Protein AF-A0A4Q9L793-F1 (afdb_monomer_lite)

Structure (mmCIF, N/CA/C/O backbone):
data_AF-A0A4Q9L793-F1
#
_entry.id   AF-A0A4Q9L793-F1
#
loop_
_atom_site.group_PDB
_atom_site.id
_atom_site.type_symbol
_atom_site.label_atom_id
_atom_site.label_alt_id
_atom_site.label_comp_id
_atom_site.label_asym_id
_atom_site.label_entity_id
_atom_site.label_seq_id
_atom_site.pdbx_PDB_ins_code
_atom_site.Cartn_x
_atom_site.Cartn_y
_atom_site.Cartn_z
_atom_site.occupancy
_atom_site.B_iso_or_equiv
_atom_site.auth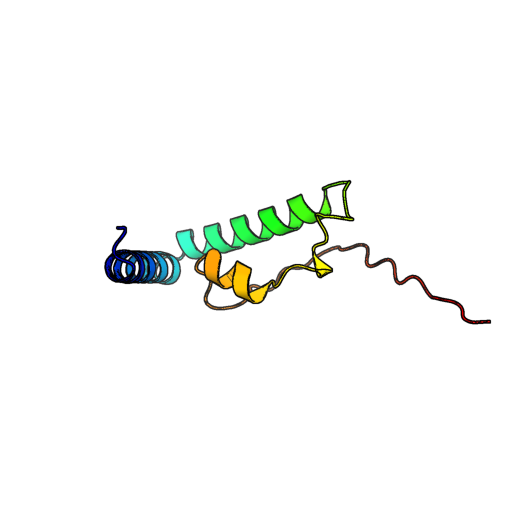_seq_id
_atom_site.auth_comp_id
_atom_site.auth_asym_id
_atom_site.auth_atom_id
_atom_site.pdbx_PDB_model_num
ATOM 1 N N . GLU A 1 1 ? 1.164 -29.269 3.804 1.00 53.25 1 GLU A N 1
ATOM 2 C CA . GLU A 1 1 ? 0.440 -28.186 3.104 1.00 53.25 1 GLU A CA 1
ATOM 3 C C . GLU A 1 1 ? 0.199 -27.022 4.050 1.00 53.25 1 GLU A C 1
ATOM 5 O O . GLU A 1 1 ? -0.021 -27.237 5.237 1.00 53.25 1 GLU A O 1
ATOM 10 N N . TYR A 1 2 ? 0.293 -25.792 3.554 1.00 66.44 2 TYR A N 1
ATOM 11 C CA . TYR A 1 2 ? 0.030 -24.596 4.351 1.00 66.44 2 TYR A CA 1
ATOM 12 C C . TYR A 1 2 ? -1.481 -24.323 4.353 1.00 66.44 2 TYR A C 1
ATOM 14 O O . TYR A 1 2 ? -2.067 -24.092 3.298 1.00 66.44 2 TYR A O 1
ATOM 22 N N . CYS A 1 3 ? -2.139 -24.387 5.516 1.00 84.75 3 CYS A N 1
ATOM 23 C CA . CYS A 1 3 ? -3.587 -24.181 5.599 1.00 84.75 3 CYS A CA 1
ATOM 24 C C . CYS A 1 3 ? -3.944 -22.722 5.287 1.00 84.75 3 CYS A C 1
ATOM 26 O O . CYS A 1 3 ? -3.798 -21.848 6.145 1.00 84.75 3 CYS A O 1
ATOM 28 N N . ILE A 1 4 ? -4.474 -22.478 4.087 1.00 90.50 4 ILE A N 1
ATOM 29 C CA . ILE A 1 4 ? -4.910 -21.159 3.592 1.00 90.50 4 ILE A CA 1
ATOM 30 C C . ILE A 1 4 ? -5.844 -20.460 4.591 1.00 90.50 4 ILE A C 1
ATOM 32 O O . ILE A 1 4 ? -5.774 -19.250 4.796 1.00 90.50 4 ILE A O 1
ATOM 36 N N . GLU A 1 5 ? -6.684 -21.229 5.279 1.00 90.31 5 GLU A N 1
ATOM 37 C CA . GLU A 1 5 ? -7.632 -20.722 6.269 1.00 90.31 5 GLU A CA 1
ATOM 38 C C . GLU A 1 5 ? -6.953 -20.081 7.493 1.00 90.31 5 GLU A C 1
ATOM 40 O O . GLU A 1 5 ? -7.432 -19.086 8.040 1.00 90.31 5 GLU A O 1
ATOM 45 N N . ARG A 1 6 ? -5.798 -20.612 7.912 1.00 90.19 6 ARG A N 1
ATOM 46 C CA . ARG A 1 6 ? -5.024 -20.064 9.032 1.00 90.19 6 ARG A CA 1
ATOM 47 C C . ARG A 1 6 ? -4.332 -18.761 8.639 1.00 90.19 6 ARG A C 1
ATOM 49 O O . ARG A 1 6 ? -4.279 -17.848 9.458 1.00 90.19 6 ARG A O 1
ATOM 56 N N . ILE A 1 7 ? -3.861 -18.659 7.394 1.00 90.62 7 ILE A N 1
ATOM 57 C CA . ILE A 1 7 ? -3.300 -17.420 6.833 1.00 90.62 7 ILE A CA 1
ATOM 58 C C . ILE A 1 7 ? -4.354 -16.330 6.874 1.00 90.62 7 ILE A C 1
ATOM 60 O O . ILE A 1 7 ? -4.098 -15.285 7.458 1.00 90.62 7 ILE A O 1
ATOM 64 N N . LYS A 1 8 ? -5.548 -16.617 6.334 1.00 90.56 8 LYS A N 1
ATOM 65 C CA . LYS A 1 8 ? -6.668 -15.672 6.261 1.00 90.56 8 LYS A CA 1
ATOM 66 C C . LYS A 1 8 ? -6.993 -15.083 7.634 1.00 90.56 8 LYS A C 1
ATOM 68 O O . LYS A 1 8 ? -7.011 -13.864 7.794 1.00 90.56 8 LYS A O 1
ATOM 73 N N . LYS A 1 9 ? -7.115 -15.941 8.656 1.00 92.38 9 LYS A N 1
ATOM 74 C CA . LYS A 1 9 ? -7.357 -15.521 10.049 1.00 92.38 9 LYS A CA 1
ATOM 75 C C . LYS A 1 9 ? -6.247 -14.620 10.603 1.00 92.38 9 LYS A C 1
ATOM 77 O O . LYS A 1 9 ? -6.530 -13.695 11.361 1.00 92.38 9 LYS A O 1
ATOM 82 N N . ILE A 1 10 ? -4.984 -14.886 10.266 1.00 93.31 10 ILE A N 1
ATOM 83 C CA . ILE A 1 10 ? -3.847 -14.069 10.716 1.00 93.31 10 ILE A CA 1
ATOM 84 C C . ILE A 1 10 ? -3.819 -12.730 9.973 1.00 93.31 10 ILE A C 1
ATOM 86 O O . ILE A 1 10 ? -3.683 -11.690 10.616 1.00 93.31 10 ILE A O 1
ATOM 90 N N . THR A 1 11 ? -4.002 -12.732 8.651 1.00 90.81 11 THR A N 1
ATOM 91 C CA . THR A 1 11 ? -4.052 -11.506 7.845 1.00 90.81 11 THR A CA 1
ATOM 92 C C . THR A 1 11 ? -5.180 -10.589 8.298 1.00 90.81 11 THR A C 1
ATOM 94 O O . THR A 1 11 ? -4.936 -9.410 8.519 1.00 90.81 11 THR A O 1
ATOM 97 N N . GLU A 1 12 ? -6.378 -11.115 8.564 1.00 91.50 12 GLU A N 1
ATOM 98 C CA . GLU A 1 12 ? -7.494 -10.319 9.092 1.00 91.50 12 GLU A CA 1
ATOM 99 C C . GLU A 1 12 ? -7.169 -9.671 10.443 1.00 91.50 12 GLU A C 1
ATOM 101 O O . GLU A 1 12 ? -7.519 -8.514 10.679 1.00 91.50 12 GLU A O 1
ATOM 106 N N . LYS A 1 13 ? -6.481 -10.391 11.339 1.00 92.38 13 LYS A N 1
ATOM 107 C CA . LYS A 1 13 ? -6.041 -9.830 12.625 1.00 92.38 13 LYS A CA 1
ATOM 108 C C . LYS A 1 13 ? -5.042 -8.690 12.431 1.00 92.38 13 LYS A C 1
ATOM 110 O O . LYS A 1 13 ? -5.177 -7.663 13.089 1.00 92.38 13 LYS A O 1
ATOM 115 N N . ILE A 1 14 ? -4.068 -8.853 11.536 1.00 91.12 14 ILE A N 1
ATOM 116 C CA . ILE A 1 14 ? -3.055 -7.826 11.250 1.00 91.12 14 ILE A CA 1
ATOM 117 C C . ILE A 1 14 ? -3.708 -6.586 10.638 1.00 91.12 14 ILE A C 1
ATOM 119 O O . ILE A 1 14 ? -3.446 -5.478 11.100 1.00 91.12 14 ILE A O 1
ATOM 123 N N . LEU A 1 15 ? -4.603 -6.766 9.663 1.00 91.25 15 LEU A N 1
ATOM 124 C CA . LEU A 1 15 ? -5.317 -5.663 9.018 1.00 91.25 15 LEU A CA 1
ATOM 125 C C . LEU A 1 15 ? -6.092 -4.820 10.040 1.00 91.25 15 LEU A C 1
ATOM 127 O O . LEU A 1 15 ? -5.947 -3.600 10.066 1.00 91.25 15 LEU A O 1
ATOM 131 N N . LYS A 1 16 ? -6.813 -5.465 10.967 1.00 91.81 16 LYS A N 1
ATOM 132 C CA . LYS A 1 16 ? -7.519 -4.770 12.059 1.00 91.81 16 LYS A CA 1
ATOM 133 C C . LYS A 1 16 ? -6.576 -3.979 12.970 1.00 91.81 16 LYS A C 1
ATOM 135 O O . LYS A 1 16 ? -6.923 -2.889 13.416 1.00 91.81 16 LYS A O 1
ATOM 140 N N . ILE A 1 17 ? -5.389 -4.510 13.268 1.00 91.50 17 ILE A N 1
ATOM 141 C CA . ILE A 1 17 ? -4.394 -3.822 14.110 1.00 91.50 17 ILE A CA 1
ATOM 142 C C . ILE A 1 17 ? -3.850 -2.575 13.406 1.00 91.50 17 ILE A C 1
ATOM 144 O O . ILE A 1 17 ? -3.697 -1.531 14.043 1.00 91.50 17 ILE A O 1
ATOM 148 N N . VAL A 1 18 ? -3.570 -2.675 12.105 1.00 91.00 18 VAL A N 1
ATOM 149 C CA . VAL A 1 18 ? -3.080 -1.548 11.300 1.00 91.00 18 VAL A CA 1
ATOM 150 C C . VAL A 1 18 ? -4.141 -0.453 11.195 1.00 91.00 18 VAL A C 1
ATOM 152 O O . VAL A 1 18 ? -3.811 0.724 11.323 1.00 91.00 18 VAL A O 1
ATOM 155 N N . GLU A 1 19 ? -5.409 -0.828 11.022 1.00 88.81 19 GLU A N 1
ATOM 156 C CA . GLU A 1 19 ? -6.520 0.118 10.899 1.00 88.81 19 GLU A CA 1
ATOM 157 C C . GLU A 1 19 ? -6.834 0.852 12.211 1.00 88.81 19 GLU A C 1
ATOM 159 O O . GLU A 1 19 ? -7.013 2.072 12.207 1.00 88.81 19 GLU A O 1
ATOM 164 N N . ASN A 1 20 ? -6.842 0.134 13.339 1.00 91.25 20 ASN A N 1
ATOM 165 C CA . ASN A 1 20 ? -7.198 0.694 14.646 1.00 91.25 20 ASN A CA 1
ATOM 166 C C . ASN A 1 20 ? -6.112 1.597 15.249 1.00 91.25 20 ASN A C 1
ATOM 168 O O . ASN A 1 20 ? -6.402 2.407 16.130 1.00 91.25 20 ASN A O 1
ATOM 172 N N . ASN A 1 21 ? -4.856 1.462 14.820 1.00 94.00 21 ASN A N 1
ATOM 173 C CA . ASN A 1 21 ? -3.745 2.214 15.390 1.00 94.00 21 ASN A CA 1
ATOM 174 C C . ASN A 1 21 ? -3.313 3.361 14.469 1.00 94.00 21 ASN A C 1
ATOM 176 O O . ASN A 1 21 ? -2.818 3.148 13.361 1.00 94.00 21 ASN A O 1
ATOM 180 N N . TYR A 1 22 ? -3.408 4.591 14.978 1.00 91.62 22 TYR A N 1
ATOM 181 C CA . TYR A 1 22 ? -2.999 5.795 14.254 1.00 91.62 22 TYR A CA 1
ATOM 182 C C . TYR A 1 22 ? -1.551 5.739 13.735 1.00 91.62 22 TYR A C 1
ATOM 184 O O . TYR A 1 22 ? -1.290 6.099 12.585 1.00 91.62 22 TYR A O 1
ATOM 192 N N . PHE A 1 23 ? -0.604 5.270 14.552 1.00 93.81 23 PHE A N 1
ATOM 193 C CA . PHE A 1 23 ? 0.808 5.206 14.173 1.00 93.81 23 PHE A CA 1
ATOM 194 C C . PHE A 1 23 ? 1.064 4.152 13.103 1.00 93.81 23 PHE A C 1
ATOM 196 O O . PHE A 1 23 ? 1.800 4.422 12.154 1.00 93.81 23 PHE A O 1
ATOM 203 N N . PHE A 1 24 ? 0.436 2.978 13.205 1.00 91.81 24 PHE A N 1
ATOM 204 C CA . PHE A 1 24 ? 0.589 1.946 12.180 1.00 91.81 24 PHE A CA 1
ATOM 205 C C . PHE A 1 24 ? -0.038 2.367 10.859 1.00 91.81 24 PHE A C 1
ATOM 207 O O . PHE A 1 24 ? 0.614 2.236 9.825 1.00 91.81 24 PHE A O 1
ATOM 214 N N . LYS A 1 25 ? -1.219 2.989 10.886 1.00 91.06 25 LYS A N 1
ATOM 215 C CA . LYS A 1 25 ? -1.826 3.582 9.692 1.00 91.06 25 LYS A CA 1
ATOM 216 C C . LYS A 1 25 ? -0.919 4.641 9.058 1.00 91.06 25 LYS A C 1
ATOM 218 O O . LYS A 1 25 ? -0.701 4.626 7.848 1.00 91.06 25 LYS A O 1
ATOM 223 N N . LYS A 1 26 ? -0.331 5.537 9.860 1.00 91.75 26 LYS A N 1
ATOM 224 C CA . LYS A 1 26 ? 0.622 6.552 9.379 1.00 91.75 26 LYS A CA 1
ATOM 225 C C . LYS A 1 26 ? 1.874 5.919 8.760 1.00 91.75 26 LYS A C 1
ATOM 227 O O . LYS A 1 26 ? 2.302 6.351 7.690 1.00 91.75 26 LYS A O 1
ATOM 232 N N . ASN A 1 27 ? 2.433 4.892 9.398 1.00 92.50 27 ASN A N 1
ATOM 233 C CA . ASN A 1 27 ? 3.606 4.173 8.901 1.00 92.50 27 ASN A CA 1
ATOM 234 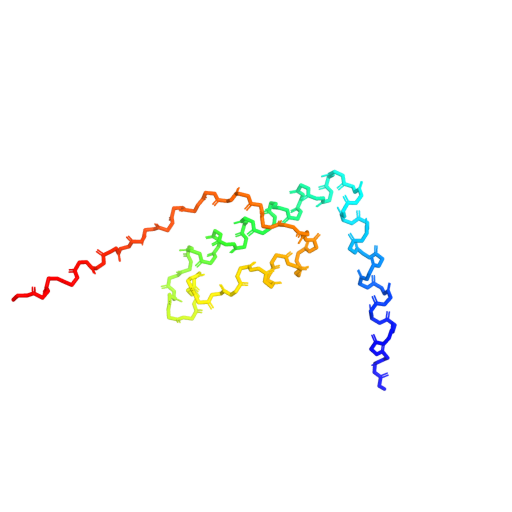C C . ASN A 1 27 ? 3.305 3.410 7.607 1.00 92.50 27 ASN A C 1
ATOM 236 O O . ASN A 1 27 ? 4.118 3.450 6.690 1.00 92.50 27 ASN A O 1
ATOM 240 N N . ALA A 1 28 ? 2.132 2.785 7.492 1.00 91.88 28 ALA A N 1
ATOM 241 C CA . ALA A 1 28 ? 1.696 2.111 6.272 1.00 91.88 28 ALA A CA 1
ATOM 242 C C . ALA A 1 28 ? 1.581 3.095 5.094 1.00 91.88 28 ALA A C 1
ATOM 244 O O . ALA A 1 28 ? 2.096 2.829 4.009 1.00 91.88 28 ALA A O 1
ATOM 245 N N . ILE A 1 29 ? 1.007 4.284 5.322 1.00 89.81 29 ILE A N 1
ATOM 246 C CA . ILE A 1 29 ? 0.953 5.352 4.309 1.00 89.81 29 ILE A CA 1
ATOM 247 C C . ILE A 1 29 ? 2.364 5.805 3.910 1.00 89.81 29 ILE A C 1
ATOM 249 O O . ILE A 1 29 ? 2.631 6.033 2.729 1.00 89.81 29 ILE A O 1
ATOM 253 N N . LEU A 1 30 ? 3.272 5.957 4.878 1.00 90.69 30 LEU A N 1
ATOM 254 C CA . LEU A 1 30 ? 4.651 6.366 4.613 1.00 90.69 30 LEU A CA 1
ATOM 255 C C . LEU A 1 30 ? 5.417 5.304 3.811 1.00 90.69 30 LEU A C 1
ATOM 257 O O . LEU A 1 30 ? 6.089 5.648 2.841 1.00 90.69 30 LEU A O 1
ATOM 261 N N . ALA A 1 31 ? 5.277 4.029 4.175 1.00 91.56 31 ALA A N 1
ATOM 262 C CA . ALA A 1 31 ? 5.880 2.906 3.465 1.00 91.56 31 ALA A CA 1
ATOM 263 C C . ALA A 1 31 ? 5.388 2.840 2.015 1.00 91.56 31 ALA A C 1
ATOM 265 O O . ALA A 1 31 ? 6.194 2.731 1.093 1.00 91.56 31 ALA A O 1
ATOM 266 N N . PHE A 1 32 ? 4.082 3.009 1.802 1.00 90.25 32 PHE A N 1
ATOM 267 C CA . PHE A 1 32 ? 3.486 3.028 0.471 1.00 90.25 32 PHE A CA 1
ATOM 268 C C . PHE A 1 32 ? 3.993 4.200 -0.388 1.00 90.25 32 PHE A C 1
ATOM 270 O O . PHE A 1 32 ? 4.365 4.018 -1.548 1.00 90.25 32 PHE A O 1
ATOM 277 N N . LYS A 1 33 ? 4.114 5.401 0.196 1.00 88.38 33 LYS A N 1
ATOM 278 C CA . LYS A 1 33 ? 4.734 6.559 -0.473 1.00 88.38 33 LYS A CA 1
ATOM 279 C C . LYS A 1 33 ? 6.198 6.305 -0.831 1.00 88.38 33 LYS A C 1
ATOM 281 O O . LYS A 1 33 ? 6.617 6.627 -1.941 1.00 88.38 33 LYS A O 1
ATOM 286 N N . SER A 1 34 ? 6.969 5.729 0.091 1.00 89.50 34 SER A N 1
ATOM 287 C CA . SER A 1 34 ? 8.378 5.404 -0.146 1.00 89.50 34 SER A CA 1
ATOM 288 C C . SER A 1 34 ? 8.529 4.367 -1.253 1.00 89.50 34 SER A C 1
ATOM 290 O O . SER A 1 34 ? 9.390 4.533 -2.108 1.00 89.50 34 SER A O 1
ATOM 292 N N . PHE A 1 35 ? 7.669 3.345 -1.284 1.00 89.44 35 PHE A N 1
ATOM 293 C CA . PHE A 1 35 ? 7.667 2.320 -2.325 1.00 89.44 35 PHE A CA 1
ATOM 294 C C . PHE A 1 35 ? 7.483 2.932 -3.720 1.00 89.44 35 PHE A C 1
ATOM 296 O O . PHE A 1 35 ? 8.296 2.697 -4.612 1.00 89.44 35 PHE A O 1
ATOM 303 N N . LEU A 1 36 ? 6.470 3.789 -3.886 1.00 86.19 36 LEU A N 1
ATOM 304 C CA . LEU A 1 36 ? 6.204 4.478 -5.152 1.00 86.19 36 LEU A CA 1
ATOM 305 C C . LEU A 1 36 ? 7.341 5.433 -5.553 1.00 86.19 36 LEU A C 1
ATOM 307 O O . LEU A 1 36 ? 7.725 5.486 -6.722 1.00 86.19 36 LEU A O 1
ATOM 311 N N . SER A 1 37 ? 7.906 6.168 -4.590 1.00 85.00 37 SER A N 1
ATOM 312 C CA . SER A 1 37 ? 9.033 7.082 -4.824 1.00 85.00 37 SER A CA 1
ATOM 313 C C . SER A 1 37 ? 10.293 6.340 -5.284 1.00 85.00 37 SER A C 1
ATOM 315 O O . SER A 1 37 ? 10.939 6.738 -6.258 1.00 85.00 37 SER A O 1
ATOM 317 N N . SER A 1 38 ? 10.606 5.209 -4.645 1.00 85.25 38 SER A N 1
ATOM 318 C CA . SER A 1 38 ? 11.698 4.331 -5.064 1.00 85.25 38 SER A CA 1
ATOM 319 C C . SER A 1 38 ? 11.467 3.822 -6.482 1.00 85.25 38 SER A C 1
ATOM 321 O O . SER A 1 38 ? 12.346 3.980 -7.322 1.00 85.25 38 SER A O 1
ATOM 323 N N . TYR A 1 39 ? 10.268 3.322 -6.791 1.00 85.56 39 TYR A N 1
ATOM 324 C CA . TYR A 1 39 ? 9.914 2.855 -8.135 1.00 85.56 39 TYR A CA 1
ATOM 325 C C . TYR A 1 39 ? 10.106 3.937 -9.210 1.00 85.56 39 TYR A C 1
ATOM 327 O O . TYR A 1 39 ? 10.614 3.660 -10.291 1.00 85.56 39 TYR A O 1
ATOM 335 N N . SER A 1 40 ? 9.775 5.194 -8.894 1.00 82.25 40 SER A N 1
ATOM 336 C CA . SER A 1 40 ? 10.006 6.333 -9.792 1.00 82.25 40 SER A CA 1
ATOM 337 C C . SER A 1 40 ? 11.479 6.683 -9.997 1.00 82.25 40 SER A C 1
ATOM 339 O O . SER A 1 40 ? 11.832 7.269 -11.023 1.00 82.25 40 SER A O 1
ATOM 341 N N . SER A 1 41 ? 12.312 6.402 -8.996 1.00 83.50 41 SER A N 1
ATOM 342 C CA . SER A 1 41 ? 13.742 6.722 -8.991 1.00 83.50 41 SER A CA 1
ATOM 343 C C . SER A 1 41 ? 14.575 5.655 -9.706 1.00 83.50 41 SER A C 1
ATOM 345 O O . SER A 1 41 ? 15.729 5.906 -10.052 1.00 83.50 41 SER A O 1
ATOM 347 N N . LEU A 1 42 ? 14.005 4.471 -9.956 1.00 84.75 42 LEU A N 1
ATOM 348 C CA . LEU A 1 42 ? 14.672 3.408 -10.698 1.00 84.75 42 LEU A CA 1
ATOM 349 C C . LEU A 1 42 ? 14.810 3.775 -12.185 1.00 84.75 42 LEU A C 1
ATOM 351 O O . LEU A 1 42 ? 13.884 4.251 -12.843 1.00 84.75 42 LEU A O 1
ATOM 355 N N . SER A 1 43 ? 15.999 3.525 -12.733 1.00 79.81 43 SER A N 1
ATOM 356 C CA . SER A 1 43 ? 16.348 3.845 -14.122 1.00 79.81 43 SER A CA 1
ATOM 357 C C . SER A 1 43 ? 15.695 2.900 -15.140 1.00 79.81 43 SER A C 1
ATOM 359 O O . SER A 1 43 ? 15.339 3.333 -16.238 1.00 79.81 43 SER A O 1
ATOM 361 N N . LEU A 1 44 ? 15.477 1.630 -14.778 1.00 85.00 44 LEU A N 1
ATOM 362 C CA . LEU A 1 44 ? 14.862 0.604 -15.632 1.00 85.00 44 LEU A CA 1
ATOM 363 C C . LEU A 1 44 ? 13.330 0.717 -15.676 1.00 85.00 44 LEU A C 1
ATOM 365 O O . LEU A 1 44 ? 12.598 -0.138 -15.180 1.00 85.00 44 LEU A O 1
ATOM 369 N N . LYS A 1 45 ? 12.833 1.760 -16.343 1.00 79.75 45 LYS A N 1
ATOM 370 C CA . LYS A 1 45 ? 11.389 2.011 -16.515 1.00 79.75 45 LYS A CA 1
ATOM 371 C C . LYS A 1 45 ? 10.655 0.962 -17.357 1.00 79.75 45 LYS A C 1
ATOM 37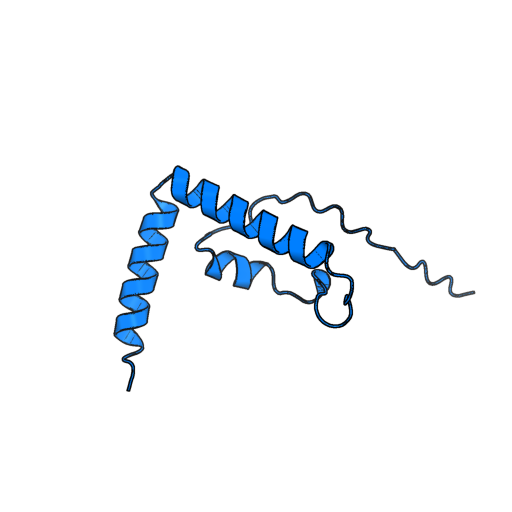3 O O . LYS A 1 45 ? 9.436 1.000 -17.437 1.00 79.75 45 LYS A O 1
ATOM 378 N N . GLU A 1 46 ? 11.371 0.051 -18.012 1.00 80.19 46 GLU A N 1
ATOM 379 C CA . GLU A 1 46 ? 10.769 -1.059 -18.758 1.00 80.19 46 GLU A CA 1
ATOM 380 C C . GLU A 1 46 ? 10.021 -2.026 -17.823 1.00 80.19 46 GLU A C 1
ATOM 382 O O . GLU A 1 46 ? 8.868 -2.388 -18.094 1.00 80.19 46 GLU A O 1
ATOM 387 N N . TYR A 1 47 ? 10.655 -2.342 -16.689 1.00 81.81 47 TYR A N 1
ATOM 388 C CA . TYR A 1 47 ? 10.150 -3.245 -15.654 1.00 81.81 47 TYR A CA 1
ATOM 389 C C . TYR A 1 47 ? 9.543 -2.482 -14.473 1.00 81.81 47 TYR A C 1
ATOM 391 O O . TYR A 1 47 ? 8.510 -2.885 -13.949 1.00 81.81 47 TYR A O 1
ATOM 399 N N . PHE A 1 48 ? 10.143 -1.352 -14.088 1.00 81.44 48 PHE A N 1
ATOM 400 C CA . PHE A 1 48 ? 9.750 -0.579 -12.910 1.00 81.44 48 PHE A CA 1
ATOM 401 C C . PHE A 1 48 ? 8.878 0.635 -13.275 1.00 81.44 48 PHE A C 1
ATOM 403 O O . PHE A 1 48 ? 9.176 1.774 -12.921 1.00 81.44 48 PHE A O 1
ATOM 410 N N . ASP A 1 49 ? 7.801 0.406 -14.033 1.00 80.25 49 ASP A N 1
ATOM 411 C CA . ASP A 1 49 ? 6.866 1.467 -14.424 1.00 80.25 49 ASP A CA 1
ATOM 412 C C . ASP A 1 49 ? 5.702 1.585 -13.433 1.00 80.25 49 ASP A C 1
ATOM 414 O O . ASP A 1 49 ? 4.837 0.713 -13.374 1.00 80.25 49 ASP A O 1
ATOM 418 N N . VAL A 1 50 ? 5.625 2.709 -12.715 1.00 78.81 50 VAL A N 1
ATOM 419 C CA . VAL A 1 50 ? 4.515 3.026 -11.792 1.00 78.81 50 VAL A CA 1
ATOM 420 C C . VAL A 1 50 ? 3.154 2.994 -12.495 1.00 78.81 50 VAL A C 1
ATOM 422 O O . VAL A 1 50 ? 2.143 2.694 -11.872 1.00 78.81 50 VAL A O 1
ATOM 425 N N . ARG A 1 51 ? 3.113 3.253 -13.808 1.00 79.06 51 ARG A N 1
ATOM 426 C CA . ARG A 1 51 ? 1.871 3.266 -14.597 1.00 79.06 51 ARG A CA 1
ATOM 427 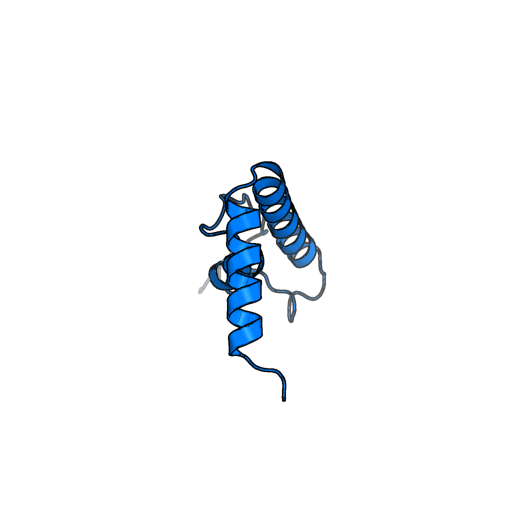C C . ARG A 1 51 ? 1.301 1.874 -14.862 1.00 79.06 51 ARG A C 1
ATOM 429 O O . ARG A 1 51 ? 0.136 1.774 -15.226 1.00 79.06 51 ARG A O 1
ATOM 436 N N . LYS A 1 52 ? 2.121 0.825 -14.748 1.00 82.81 52 LYS A N 1
ATOM 437 C CA . LYS A 1 52 ? 1.709 -0.567 -14.984 1.00 82.81 52 LYS A CA 1
ATOM 438 C C . LYS A 1 52 ? 1.249 -1.273 -13.704 1.00 82.81 52 LYS A C 1
ATOM 440 O O . LYS A 1 52 ? 0.778 -2.401 -13.786 1.00 82.81 52 LYS A O 1
ATOM 445 N N . ILE A 1 53 ? 1.422 -0.647 -12.541 1.00 83.00 53 ILE A N 1
ATOM 446 C CA . ILE A 1 53 ? 1.105 -1.245 -11.243 1.00 83.00 53 ILE A CA 1
ATOM 447 C C . ILE A 1 53 ? -0.360 -0.974 -10.906 1.00 83.00 53 ILE A C 1
ATOM 449 O O . ILE A 1 53 ? -0.807 0.170 -10.994 1.00 83.00 53 ILE A O 1
ATOM 453 N N . ASP A 1 54 ? -1.084 -2.004 -10.463 1.00 85.69 54 ASP A N 1
ATOM 454 C CA . ASP A 1 54 ? -2.390 -1.819 -9.831 1.00 85.69 54 ASP A CA 1
ATOM 455 C C . ASP A 1 54 ? -2.199 -1.235 -8.426 1.00 85.69 54 ASP A C 1
ATOM 457 O O . ASP A 1 54 ? -1.863 -1.911 -7.452 1.00 85.69 54 ASP A O 1
ATOM 461 N N . ILE A 1 55 ? -2.377 0.077 -8.341 1.00 83.06 55 ILE A N 1
ATOM 462 C CA . ILE A 1 55 ? -2.148 0.843 -7.121 1.00 83.06 55 ILE A CA 1
ATOM 463 C C . ILE A 1 55 ? -3.158 0.441 -6.028 1.00 83.06 55 ILE A C 1
ATOM 465 O O . ILE A 1 55 ? -2.835 0.497 -4.839 1.00 83.06 55 ILE A O 1
ATOM 469 N N . GLU A 1 56 ? -4.358 -0.001 -6.405 1.00 84.31 56 GLU A N 1
ATOM 470 C CA . GLU A 1 56 ? -5.421 -0.347 -5.465 1.00 84.31 56 GLU A CA 1
ATOM 471 C C . GLU A 1 56 ? -5.153 -1.693 -4.775 1.00 84.31 56 GLU A C 1
ATOM 473 O O . GLU A 1 56 ? -5.313 -1.819 -3.557 1.00 84.31 56 GLU A O 1
ATOM 478 N N . GLU A 1 57 ? -4.675 -2.687 -5.523 1.00 85.50 57 GLU A N 1
ATOM 479 C CA . GLU A 1 57 ? -4.286 -3.989 -4.970 1.00 85.50 57 GLU A CA 1
ATOM 480 C C . GLU A 1 57 ? -3.051 -3.883 -4.061 1.00 85.50 57 GLU A C 1
ATOM 482 O O . GLU A 1 57 ? -3.001 -4.465 -2.968 1.00 85.50 57 GLU A O 1
ATOM 487 N N . PHE A 1 58 ? -2.077 -3.056 -4.448 1.00 86.50 58 PHE A N 1
ATOM 488 C CA . PHE A 1 58 ? -0.924 -2.779 -3.594 1.00 86.50 58 PHE A CA 1
ATOM 489 C C . PHE A 1 58 ? -1.336 -2.068 -2.304 1.00 86.50 58 PHE A C 1
ATOM 491 O O . PHE A 1 58 ? -0.865 -2.444 -1.232 1.00 86.50 58 PHE A O 1
ATOM 498 N N . CYS A 1 59 ? -2.261 -1.109 -2.369 1.00 87.88 59 CYS A N 1
ATOM 499 C CA . CYS A 1 59 ? -2.797 -0.428 -1.189 1.00 87.88 59 CYS A CA 1
ATOM 500 C C . CYS A 1 59 ? -3.352 -1.429 -0.153 1.00 87.88 59 CYS A C 1
ATOM 502 O O . CYS A 1 59 ? -3.016 -1.354 1.035 1.00 87.88 59 CYS A O 1
ATOM 504 N N . LYS A 1 60 ? -4.101 -2.441 -0.617 1.00 87.94 60 LYS A N 1
ATOM 505 C CA . LYS A 1 60 ? -4.625 -3.532 0.227 1.00 87.94 60 LYS A CA 1
ATOM 506 C C . LYS A 1 60 ? -3.505 -4.356 0.869 1.00 87.94 60 LYS A C 1
ATOM 508 O O . LYS A 1 60 ? -3.600 -4.700 2.045 1.00 87.94 60 LYS A O 1
ATOM 513 N N . SER A 1 61 ? -2.419 -4.610 0.140 1.00 87.81 61 SER A N 1
ATOM 514 C CA . SER A 1 61 ? -1.249 -5.348 0.648 1.00 87.81 61 SER A CA 1
ATOM 515 C C . SER A 1 61 ? -0.508 -4.609 1.772 1.00 87.81 61 SER A C 1
ATOM 517 O O . SER A 1 61 ? 0.049 -5.246 2.663 1.00 87.81 61 SER A O 1
ATOM 519 N N . PHE A 1 62 ? -0.547 -3.272 1.783 1.00 89.06 62 PHE A N 1
ATOM 520 C CA . PHE A 1 62 ? -0.023 -2.447 2.883 1.00 89.06 62 PHE A CA 1
ATOM 521 C C . PHE A 1 62 ? -0.995 -2.310 4.069 1.00 89.06 62 PHE A C 1
ATOM 523 O O . PHE A 1 62 ? -0.675 -1.645 5.054 1.00 89.06 62 PHE A O 1
ATOM 530 N N . GLY A 1 63 ? -2.174 -2.933 3.998 1.00 87.69 63 GLY A N 1
ATOM 531 C CA . GLY A 1 63 ? -3.197 -2.867 5.039 1.00 87.69 63 GLY A CA 1
ATOM 532 C C . GLY A 1 63 ? -3.945 -1.538 5.100 1.00 87.69 63 GLY A C 1
ATOM 533 O O . GLY A 1 63 ? -4.427 -1.144 6.160 1.00 87.69 63 GLY A O 1
ATOM 534 N N . LEU A 1 64 ? -4.028 -0.835 3.969 1.00 86.06 64 LEU A N 1
ATOM 535 C CA . LEU A 1 64 ? -4.761 0.417 3.834 1.00 86.06 64 LEU A CA 1
ATOM 536 C C . LEU A 1 64 ? -6.117 0.152 3.157 1.00 86.06 64 LEU A C 1
ATOM 538 O O . LEU A 1 64 ? -6.167 -0.349 2.037 1.00 86.06 64 LEU A O 1
ATOM 542 N N . SER A 1 65 ? -7.222 0.521 3.818 1.00 78.88 65 SER A N 1
ATOM 543 C CA . SER A 1 65 ? -8.589 0.349 3.279 1.00 78.88 65 SER A CA 1
ATOM 544 C C . SER A 1 65 ? -8.934 1.315 2.138 1.00 78.88 65 SER A C 1
ATOM 546 O O . SER A 1 65 ? -9.840 1.049 1.357 1.00 78.88 65 SER A O 1
ATOM 548 N N . SER A 1 66 ? -8.237 2.449 2.037 1.00 77.06 66 SER A N 1
ATOM 549 C CA . SER A 1 66 ? -8.452 3.459 0.997 1.00 77.06 66 SER A CA 1
ATOM 550 C C . SER A 1 66 ? -7.117 3.965 0.495 1.00 77.06 66 SER A C 1
ATOM 552 O O . SER A 1 66 ? -6.200 4.185 1.290 1.00 77.06 66 SER A O 1
ATOM 554 N N . MET A 1 67 ? -7.043 4.226 -0.811 1.00 75.25 67 MET A N 1
ATOM 555 C CA . MET A 1 67 ? -5.899 4.888 -1.420 1.00 75.25 67 MET A CA 1
ATOM 556 C C . MET A 1 67 ? -5.671 6.248 -0.741 1.00 75.25 67 MET A C 1
ATOM 558 O O . MET A 1 67 ? -6.560 7.104 -0.778 1.00 75.25 67 MET A O 1
ATOM 562 N N . PRO A 1 68 ? -4.520 6.467 -0.079 1.00 75.81 68 PRO A N 1
ATOM 563 C CA . PRO A 1 68 ? -4.202 7.775 0.465 1.00 75.81 68 PRO A CA 1
ATOM 564 C C . PRO A 1 68 ? -3.922 8.747 -0.687 1.00 75.81 68 PRO A C 1
ATOM 566 O O . PRO A 1 68 ? -3.374 8.362 -1.718 1.00 75.81 68 PRO A O 1
ATOM 569 N N . ALA A 1 69 ? -4.262 10.025 -0.509 1.00 70.69 69 ALA A N 1
ATOM 570 C CA . ALA A 1 69 ? -3.904 11.055 -1.476 1.00 70.69 69 ALA A CA 1
ATOM 571 C C . ALA A 1 69 ? -2.373 11.214 -1.505 1.00 70.69 69 ALA A C 1
ATOM 573 O O . ALA A 1 69 ? -1.757 11.719 -0.559 1.00 70.69 69 ALA A O 1
ATOM 574 N N . ILE A 1 70 ? -1.748 10.736 -2.579 1.00 70.44 70 ILE A N 1
ATOM 575 C CA . ILE A 1 70 ? -0.307 10.831 -2.803 1.00 70.44 70 ILE A CA 1
ATOM 576 C C . ILE A 1 70 ? -0.091 11.766 -3.978 1.00 70.44 70 ILE A C 1
ATOM 578 O O . ILE A 1 70 ? -0.542 11.505 -5.089 1.00 70.44 70 ILE A O 1
ATOM 582 N N . GLN A 1 71 ? 0.613 12.865 -3.725 1.00 62.31 71 GLN A N 1
ATOM 583 C CA . GLN A 1 71 ? 1.115 13.715 -4.792 1.00 62.31 71 GLN A CA 1
ATOM 584 C C . GLN A 1 71 ? 2.330 13.025 -5.398 1.00 62.31 71 GLN A C 1
ATOM 586 O O . GLN A 1 71 ? 3.337 12.820 -4.720 1.00 62.31 71 GLN A O 1
ATOM 591 N N . PHE A 1 72 ? 2.213 12.634 -6.660 1.00 63.34 72 PHE A N 1
ATOM 592 C CA . PHE A 1 72 ? 3.296 12.009 -7.397 1.00 63.34 72 PHE A CA 1
ATOM 593 C C . PHE A 1 72 ? 3.779 12.966 -8.482 1.00 63.34 72 PHE A C 1
ATOM 595 O O . PHE A 1 72 ? 3.036 13.283 -9.410 1.00 63.34 72 PHE A O 1
ATOM 602 N N . SER A 1 73 ? 5.035 13.408 -8.393 1.00 55.59 73 SER A N 1
ATOM 603 C CA . SER A 1 73 ? 5.715 14.059 -9.512 1.00 55.59 73 SER A CA 1
ATOM 604 C C . SER A 1 73 ? 6.239 12.984 -10.464 1.00 55.59 73 SER A C 1
ATOM 606 O O . SER A 1 73 ? 7.446 12.854 -10.678 1.00 55.59 73 SER A O 1
ATOM 608 N N . ALA A 1 74 ? 5.351 12.174 -11.050 1.00 54.41 74 ALA A N 1
ATOM 609 C CA . ALA A 1 74 ? 5.759 11.550 -12.297 1.00 54.41 74 ALA A CA 1
ATOM 610 C C . ALA A 1 74 ? 5.982 12.709 -13.253 1.00 54.41 74 ALA A C 1
ATOM 612 O O . ALA A 1 74 ? 5.052 13.465 -13.539 1.00 54.41 74 ALA A O 1
ATOM 613 N N . ASN A 1 75 ? 7.187 12.813 -13.796 1.00 51.09 75 ASN A N 1
ATOM 614 C CA . ASN A 1 75 ? 7.365 13.453 -15.085 1.00 51.09 75 ASN A CA 1
ATOM 615 C C . ASN A 1 75 ? 6.581 12.600 -16.089 1.00 51.09 75 ASN A C 1
ATOM 617 O O . ASN A 1 75 ? 7.135 11.732 -16.768 1.00 51.09 75 ASN A O 1
ATOM 621 N N . PHE A 1 76 ? 5.258 12.788 -16.122 1.00 51.47 76 PHE A N 1
ATOM 622 C CA . PHE A 1 76 ? 4.388 12.341 -17.184 1.00 51.47 76 PHE A CA 1
ATOM 623 C C . PHE A 1 76 ? 4.847 13.139 -18.393 1.00 51.47 76 PHE A C 1
ATOM 625 O O . PHE A 1 76 ? 4.301 14.196 -18.701 1.00 51.47 76 PHE A O 1
ATOM 632 N N . ASN A 1 77 ? 5.903 12.661 -19.052 1.00 46.00 77 ASN A N 1
ATOM 633 C CA . ASN A 1 77 ? 6.225 13.075 -20.398 1.00 46.00 77 ASN A CA 1
ATOM 634 C C . ASN A 1 77 ? 4.999 12.692 -21.220 1.00 46.00 77 ASN A C 1
ATOM 636 O O . ASN A 1 77 ? 4.891 11.570 -21.721 1.00 46.00 77 ASN A O 1
ATOM 640 N N . LYS A 1 78 ? 4.044 13.622 -21.312 1.00 45.25 78 LYS A N 1
ATOM 641 C CA . LYS A 1 78 ? 3.093 13.693 -22.401 1.00 45.25 78 LYS A CA 1
ATOM 642 C C . LYS A 1 78 ? 3.980 13.785 -23.633 1.00 45.25 78 LYS A C 1
ATOM 644 O O . LYS A 1 78 ? 4.373 14.873 -24.036 1.00 45.25 78 LYS A O 1
ATOM 649 N N . LYS A 1 79 ? 4.370 12.635 -24.191 1.00 43.69 79 LYS A N 1
ATOM 650 C CA . LYS A 1 79 ? 4.756 12.560 -25.591 1.00 43.69 79 LYS A CA 1
ATOM 651 C C . LYS A 1 79 ? 3.506 13.017 -26.322 1.00 43.69 79 LYS A C 1
ATOM 653 O O . LYS A 1 79 ? 2.601 12.228 -26.575 1.00 43.69 79 LYS A O 1
ATOM 658 N N . THR A 1 80 ? 3.431 14.316 -26.574 1.00 44.97 80 THR A N 1
ATOM 659 C CA . THR A 1 80 ? 2.684 14.893 -27.672 1.00 44.97 80 THR A CA 1
ATOM 660 C C . THR A 1 80 ? 3.183 14.160 -28.906 1.00 44.97 80 THR A C 1
ATOM 662 O O . THR A 1 80 ? 4.188 14.519 -29.511 1.00 44.97 80 THR A O 1
ATOM 665 N N . GLN A 1 81 ? 2.511 13.058 -29.235 1.00 48.03 81 GLN A N 1
ATOM 666 C CA . GLN A 1 81 ? 2.504 12.542 -30.586 1.00 48.03 81 GLN A CA 1
ATOM 667 C C . GLN A 1 81 ? 1.867 13.656 -31.416 1.00 48.03 81 GLN A C 1
ATOM 669 O O . GLN A 1 81 ? 0.646 13.740 -31.532 1.00 48.03 81 GLN A O 1
ATOM 674 N N . LYS A 1 82 ? 2.696 14.568 -31.933 1.00 41.53 82 LYS A N 1
ATOM 675 C CA . LYS A 1 82 ? 2.332 15.331 -33.119 1.00 41.53 82 LYS A CA 1
ATOM 676 C C . LYS A 1 82 ? 2.186 14.291 -34.225 1.00 41.53 82 LYS A C 1
ATOM 678 O O . LYS A 1 82 ? 3.163 13.881 -34.835 1.00 41.53 82 LYS A O 1
ATOM 683 N N . ARG A 1 83 ? 0.960 13.797 -34.400 1.00 46.69 83 ARG A N 1
ATOM 684 C CA . ARG A 1 83 ? 0.485 13.412 -35.722 1.00 46.69 83 ARG A CA 1
ATOM 685 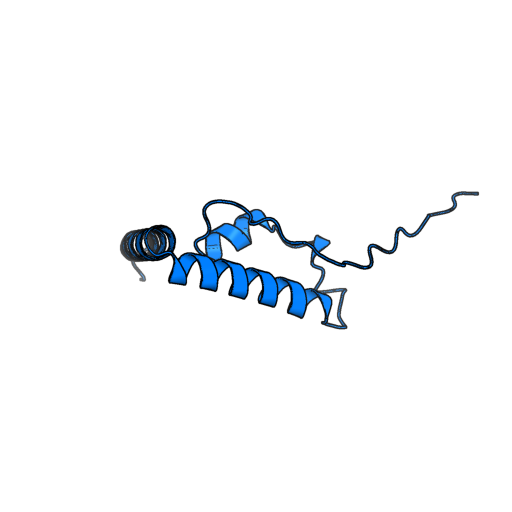C C . ARG A 1 83 ? 0.413 14.714 -36.504 1.00 46.69 83 ARG A C 1
ATOM 687 O O . ARG A 1 83 ? -0.425 15.533 -36.145 1.00 46.69 83 ARG A O 1
ATOM 694 N N . LEU A 1 84 ? 1.340 14.910 -37.434 1.00 39.97 84 LEU A N 1
ATOM 695 C CA . LEU A 1 84 ? 1.247 15.680 -38.678 1.00 39.97 84 LEU A CA 1
ATOM 696 C C . LEU A 1 84 ? 2.544 15.427 -39.450 1.00 39.97 84 LEU A C 1
ATOM 698 O O . LEU A 1 84 ? 3.618 15.664 -38.851 1.00 39.97 84 LEU A O 1
#

Organism: NCBI:txid148818

Sequence 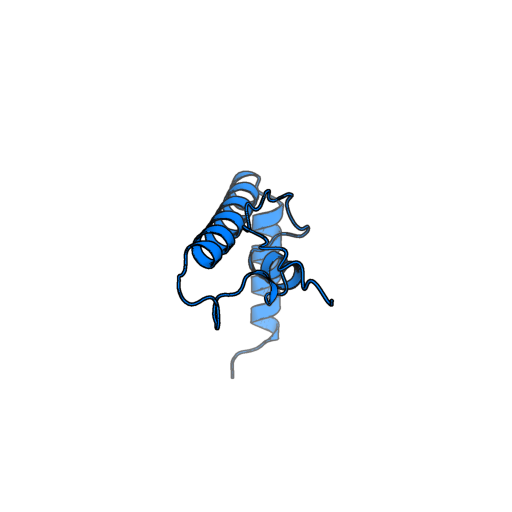(84 aa):
EYCIERIKKITEKILKIVENNYFFKKNAILAFKSFLSSYSSLSLKEYFDVRKIDIEEFCKSFGLSSMPAIQFSANFNKKTQKRL

pLDDT: mean 79.76, std 15.24, range [39.97, 94.0]

Radius of gyration: 17.14 Å; chains: 1; bounding box: 25×44×54 Å

Foldseek 3Di:
DDPPVVVVVVLVVVLVVCVVDPVSVVVLLVVLLVLLVVLLVDPPCVPSPPVPDPSCVVCVVSSHPDDDDDDDPDPPPPPPPPPD

InterPro domains:
  IPR025313 ATP-dependent rRNA helicase SPB4-like, C-terminal extension [PF13959] (21-70)
  IPR025313 ATP-dependent rRNA helicase SPB4-like, C-terminal extension [SM01178] (9-72)

Secondary structure (DSSP, 8-state):
---HHHHHHHHHHHHHHHHH-HHHHHHHHHHHHHHHHHHHH-S-TTT--GGGS-HHHHHHHTT-SS------------------